Protein AF-A0A5C4IXS3-F1 (afdb_monomer_lite)

Foldseek 3Di:
DFLKWFFAALVRDGDDIQAAPWAWEFDPVDDNPDPVLNQWTWTWTHDVVDDIDTGITGVVSCVSRNHDYD

pLDDT: mean 80.31, std 11.08, range [47.12, 91.44]

Radius of gyration: 11.0 Å; chains: 1; bounding box: 30×30×25 Å

Organism: NCBI:txid2508997

Structure (mmCIF, N/CA/C/O backbone):
data_AF-A0A5C4IXS3-F1
#
_entry.id   AF-A0A5C4IXS3-F1
#
loop_
_atom_site.group_PDB
_atom_site.id
_atom_site.type_symbol
_atom_site.label_atom_id
_atom_site.label_alt_id
_atom_site.label_comp_id
_atom_site.label_asym_id
_atom_site.label_entity_id
_atom_site.label_seq_id
_atom_site.pdbx_PDB_ins_code
_atom_site.Cartn_x
_atom_site.Cartn_y
_atom_site.Cartn_z
_atom_site.occupancy
_atom_site.B_iso_or_equiv
_atom_site.auth_seq_id
_atom_site.auth_comp_id
_atom_site.auth_asym_id
_atom_site.auth_atom_id
_atom_site.pdbx_PDB_model_num
ATOM 1 N N . MET A 1 1 ? -21.640 -0.648 -5.106 1.00 47.12 1 MET A N 1
ATOM 2 C CA . MET A 1 1 ? -20.509 0.176 -5.587 1.00 47.12 1 MET A CA 1
ATOM 3 C C . MET A 1 1 ? -19.238 -0.541 -5.165 1.00 47.12 1 MET A C 1
ATOM 5 O O . MET A 1 1 ? -19.110 -0.806 -3.979 1.00 47.12 1 MET A O 1
ATOM 9 N N . ASN A 1 2 ? -18.367 -0.936 -6.099 1.00 51.94 2 ASN A N 1
ATOM 10 C CA . ASN A 1 2 ? -17.111 -1.615 -5.757 1.00 51.94 2 ASN A CA 1
ATOM 11 C C . ASN A 1 2 ? -16.106 -0.570 -5.259 1.00 51.94 2 ASN A C 1
ATOM 13 O O . ASN A 1 2 ? -15.506 0.139 -6.064 1.00 51.94 2 ASN A O 1
ATOM 17 N N . MET A 1 3 ? -15.971 -0.442 -3.940 1.00 66.00 3 MET A N 1
ATOM 18 C CA . MET A 1 3 ? -14.986 0.432 -3.299 1.00 66.00 3 MET A CA 1
ATOM 19 C C . MET A 1 3 ? -13.630 -0.283 -3.313 1.00 66.00 3 MET A C 1
ATOM 21 O O . MET A 1 3 ? -13.301 -1.010 -2.379 1.00 66.00 3 MET A O 1
ATOM 25 N N . LYS A 1 4 ? -12.889 -0.148 -4.420 1.00 78.44 4 LYS A N 1
ATOM 26 C CA . LYS A 1 4 ? -11.514 -0.647 -4.538 1.00 78.44 4 LYS A CA 1
ATOM 27 C C . LYS A 1 4 ? -10.549 0.459 -4.965 1.00 78.44 4 LYS A C 1
ATOM 29 O O . LYS A 1 4 ? -10.922 1.336 -5.749 1.00 78.44 4 LYS A O 1
ATOM 34 N N . GLY A 1 5 ? -9.326 0.416 -4.448 1.00 84.88 5 GLY A N 1
ATOM 35 C CA . GLY A 1 5 ? -8.217 1.285 -4.825 1.00 84.88 5 GLY A CA 1
ATOM 36 C C . GLY A 1 5 ? -7.112 0.503 -5.520 1.00 84.88 5 GLY A C 1
ATOM 37 O O . GLY A 1 5 ? -6.657 -0.502 -4.999 1.00 84.88 5 GLY A O 1
ATOM 38 N N . GLU A 1 6 ? -6.654 0.970 -6.674 1.00 89.44 6 GLU A N 1
ATOM 39 C CA . GLU A 1 6 ? -5.554 0.321 -7.395 1.00 89.44 6 GLU A CA 1
ATOM 40 C C . GLU A 1 6 ? -4.212 0.612 -6.711 1.00 89.44 6 GLU A C 1
ATOM 42 O O . GLU A 1 6 ? -3.920 1.751 -6.311 1.00 89.44 6 GLU A O 1
ATOM 47 N N . VAL A 1 7 ? -3.388 -0.425 -6.600 1.00 90.25 7 VAL A N 1
ATOM 48 C CA . VAL A 1 7 ? -2.033 -0.385 -6.062 1.00 90.25 7 VAL A CA 1
ATOM 49 C C . VAL A 1 7 ? -1.069 -0.392 -7.235 1.00 90.25 7 VAL A C 1
ATOM 51 O 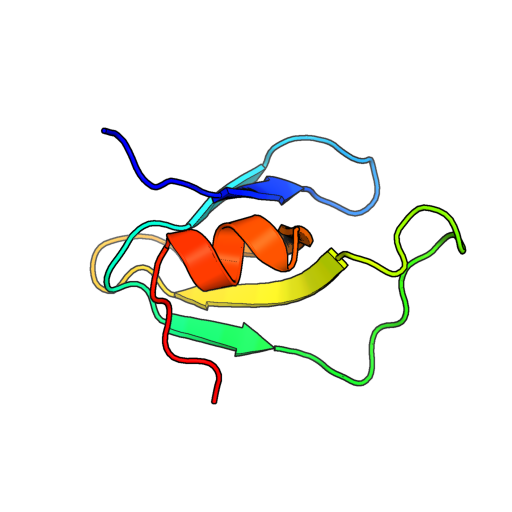O . VAL A 1 7 ? -0.977 -1.356 -7.987 1.00 90.25 7 VAL A O 1
ATOM 54 N N . LEU A 1 8 ? -0.319 0.696 -7.385 1.00 91.00 8 LEU A N 1
ATOM 55 C CA . LEU A 1 8 ? 0.597 0.889 -8.504 1.00 91.00 8 LEU A CA 1
ATOM 56 C C . LEU A 1 8 ? 2.051 0.730 -8.055 1.00 91.00 8 LEU A C 1
ATOM 58 O O . LEU A 1 8 ? 2.450 1.246 -7.012 1.00 91.00 8 LEU A O 1
ATOM 62 N N . ASN A 1 9 ? 2.893 0.080 -8.852 1.00 90.19 9 ASN A N 1
ATOM 63 C CA . ASN A 1 9 ? 4.337 0.070 -8.596 1.00 90.19 9 ASN A CA 1
ATOM 64 C C . ASN A 1 9 ? 5.016 1.387 -9.027 1.00 90.19 9 ASN A C 1
ATOM 66 O O . ASN A 1 9 ? 4.376 2.317 -9.519 1.00 90.19 9 ASN A O 1
ATOM 70 N N . ASP A 1 10 ? 6.337 1.479 -8.847 1.00 85.00 10 ASP A N 1
ATOM 71 C CA . ASP A 1 10 ? 7.122 2.669 -9.216 1.00 85.00 10 ASP A CA 1
ATOM 72 C C . ASP A 1 10 ? 7.097 2.973 -10.735 1.00 85.00 10 ASP A C 1
ATOM 74 O O . ASP A 1 10 ? 7.381 4.099 -11.134 1.00 85.00 10 ASP A O 1
ATOM 78 N N . ALA A 1 11 ? 6.712 2.004 -11.577 1.00 86.94 11 ALA A N 1
ATOM 79 C CA . ALA A 1 11 ? 6.502 2.174 -13.018 1.00 86.94 11 ALA A CA 1
ATOM 80 C C . ALA A 1 11 ? 5.035 2.491 -13.382 1.00 86.94 11 ALA A C 1
ATOM 82 O O . ALA A 1 11 ? 4.654 2.353 -14.542 1.00 86.94 11 ALA A O 1
ATOM 83 N N . GLU A 1 12 ? 4.208 2.858 -12.396 1.00 84.88 12 GLU A N 1
ATOM 84 C CA . GLU A 1 12 ? 2.769 3.131 -12.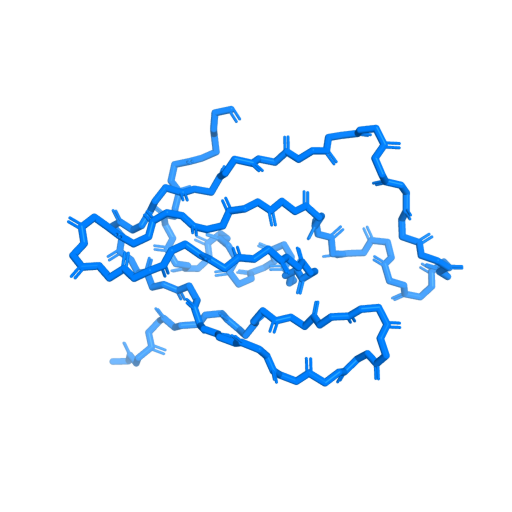536 1.00 84.88 12 GLU A CA 1
ATOM 85 C C . GLU A 1 12 ? 1.953 1.976 -13.132 1.00 84.88 12 GLU A C 1
ATOM 87 O O . GLU A 1 12 ? 0.882 2.186 -13.698 1.00 84.88 12 GLU A O 1
ATOM 92 N N . ARG A 1 13 ? 2.442 0.740 -12.990 1.00 88.56 13 ARG A N 1
ATOM 93 C CA . ARG A 1 13 ? 1.696 -0.457 -13.383 1.00 88.56 13 ARG A CA 1
ATOM 94 C C . ARG A 1 13 ? 0.915 -0.992 -12.198 1.00 88.56 13 ARG A C 1
ATOM 96 O O . ARG A 1 13 ? 1.454 -1.033 -11.091 1.00 88.56 13 ARG A O 1
ATOM 103 N N . ASP A 1 14 ? -0.308 -1.428 -12.469 1.00 91.19 14 ASP A N 1
ATOM 104 C CA . ASP A 1 14 ? -1.141 -2.136 -11.507 1.00 91.19 14 ASP A CA 1
ATOM 105 C C . ASP A 1 14 ? -0.446 -3.413 -11.023 1.00 91.19 14 ASP A C 1
ATOM 107 O O . ASP A 1 14 ? 0.112 -4.180 -11.816 1.00 91.19 14 ASP A O 1
ATOM 111 N N . VAL A 1 15 ? -0.407 -3.578 -9.705 1.00 90.56 15 VAL A N 1
ATOM 112 C CA . VAL A 1 15 ? 0.159 -4.750 -9.026 1.00 90.56 15 VAL A CA 1
ATOM 113 C C . VAL A 1 15 ? -0.807 -5.351 -8.010 1.00 90.56 15 VAL A C 1
ATOM 115 O O . VAL A 1 15 ? -0.449 -6.319 -7.343 1.00 90.56 15 VAL A O 1
ATOM 118 N N . GLY A 1 16 ? -2.008 -4.790 -7.872 1.00 89.31 16 GLY A N 1
ATOM 119 C CA . GLY A 1 16 ? -3.018 -5.277 -6.948 1.00 89.31 16 GLY A CA 1
ATOM 120 C C . GLY A 1 16 ? -4.073 -4.229 -6.631 1.00 89.31 16 GLY A C 1
ATOM 121 O O . GLY A 1 16 ? -3.995 -3.083 -7.056 1.00 89.31 16 GLY A O 1
ATOM 122 N N . ASP A 1 17 ? -5.039 -4.626 -5.814 1.00 87.75 17 ASP A N 1
ATOM 123 C CA . ASP A 1 17 ? -6.126 -3.773 -5.351 1.00 87.75 17 ASP A CA 1
ATOM 124 C C . ASP A 1 17 ? -6.125 -3.715 -3.811 1.00 87.75 17 ASP A C 1
ATOM 126 O O . ASP A 1 17 ? -5.716 -4.667 -3.148 1.00 87.75 17 ASP A O 1
ATOM 130 N N . VAL A 1 18 ? -6.618 -2.613 -3.244 1.00 84.31 18 VAL A N 1
ATOM 131 C CA . VAL A 1 18 ? -7.043 -2.493 -1.844 1.00 84.31 18 VAL A CA 1
ATOM 132 C C . VAL A 1 18 ? -8.562 -2.404 -1.795 1.00 84.31 18 VAL A C 1
ATOM 134 O O . VAL A 1 18 ? -9.165 -1.655 -2.568 1.00 84.31 18 VAL A O 1
ATOM 137 N N . VAL A 1 19 ? -9.193 -3.152 -0.897 1.00 85.12 19 VAL A N 1
ATOM 138 C CA . VAL A 1 19 ? -10.646 -3.126 -0.690 1.00 85.12 19 VAL A CA 1
ATOM 139 C C . VAL A 1 19 ? -10.996 -2.805 0.759 1.00 85.12 19 VAL A C 1
ATOM 141 O O . VAL A 1 19 ? -10.138 -2.699 1.638 1.00 85.12 19 VAL A O 1
ATOM 144 N N . ALA A 1 20 ? -12.290 -2.624 1.012 1.00 79.69 20 ALA A N 1
ATOM 145 C CA . ALA A 1 20 ? -12.777 -2.387 2.358 1.00 79.69 20 ALA A CA 1
ATOM 146 C C . ALA A 1 20 ? -12.509 -3.567 3.294 1.00 79.69 20 ALA A C 1
ATOM 148 O O . ALA A 1 20 ? -12.886 -4.700 3.006 1.00 79.69 20 ALA A O 1
ATOM 149 N N . GLY A 1 21 ? -11.886 -3.266 4.436 1.00 77.19 21 GLY A N 1
ATOM 150 C CA . GLY A 1 21 ? -11.479 -4.248 5.442 1.00 77.19 21 GLY A CA 1
ATOM 151 C C . GLY A 1 21 ? -10.008 -4.665 5.378 1.00 77.19 21 GLY A C 1
ATOM 152 O O . GLY A 1 21 ? -9.534 -5.277 6.334 1.00 77.19 21 GLY A O 1
ATOM 153 N N . ASP A 1 22 ? -9.275 -4.304 4.322 1.00 84.69 22 ASP A N 1
ATOM 154 C CA . ASP A 1 22 ? -7.828 -4.530 4.270 1.00 84.69 22 ASP A CA 1
ATOM 155 C C . ASP A 1 22 ? -7.088 -3.612 5.259 1.00 84.69 22 ASP A C 1
ATOM 157 O O . ASP A 1 22 ? -7.586 -2.550 5.653 1.00 84.69 22 ASP A O 1
ATOM 161 N N . GLU A 1 23 ? -5.877 -4.003 5.662 1.00 86.19 23 GLU A N 1
ATOM 162 C CA . GLU A 1 23 ? -4.981 -3.142 6.441 1.00 86.19 23 GLU A CA 1
ATOM 163 C C . GLU A 1 23 ? -3.943 -2.509 5.508 1.00 86.19 23 GLU A C 1
ATOM 165 O O . GLU A 1 23 ? -3.278 -3.209 4.745 1.00 86.19 23 GLU A O 1
ATOM 170 N N . PHE A 1 24 ? -3.780 -1.184 5.566 1.00 86.88 24 PHE A N 1
ATOM 171 C CA . PHE A 1 24 ? -2.742 -0.486 4.807 1.00 86.88 24 PHE A CA 1
ATOM 172 C C . PHE A 1 24 ? -1.688 0.087 5.743 1.00 86.88 24 PHE A C 1
ATOM 174 O O . PHE A 1 24 ? -1.914 1.059 6.465 1.00 86.88 24 PHE A O 1
ATOM 181 N N . LEU A 1 25 ? -0.502 -0.510 5.676 1.00 88.00 25 LEU A N 1
ATOM 182 C CA . LEU A 1 25 ? 0.675 -0.105 6.427 1.00 88.00 25 LEU A CA 1
ATOM 183 C C . LEU A 1 25 ? 1.413 0.975 5.642 1.00 88.00 25 LEU A C 1
ATOM 185 O O . LEU A 1 25 ? 2.213 0.695 4.740 1.00 88.00 25 LEU A O 1
ATOM 189 N N . ARG A 1 26 ? 1.121 2.236 5.966 1.00 87.44 26 ARG A N 1
ATOM 190 C CA . ARG A 1 26 ? 1.714 3.383 5.279 1.00 87.44 26 ARG A CA 1
ATOM 191 C C . ARG A 1 26 ? 3.190 3.524 5.645 1.00 87.44 26 ARG A C 1
ATOM 193 O O . ARG A 1 26 ? 3.549 3.723 6.800 1.00 87.44 26 ARG A O 1
ATOM 200 N N . ASN A 1 27 ? 4.049 3.587 4.633 1.00 87.75 27 ASN A N 1
ATOM 201 C CA . ASN A 1 27 ? 5.446 3.962 4.807 1.00 87.75 27 ASN A CA 1
ATOM 202 C C . ASN A 1 27 ? 5.625 5.460 4.519 1.00 87.75 27 ASN A C 1
ATOM 204 O O . ASN A 1 27 ? 5.688 5.904 3.371 1.00 87.75 27 ASN A O 1
ATOM 208 N N . SER A 1 28 ? 5.710 6.256 5.585 1.00 81.12 28 SER A N 1
ATOM 209 C CA . SER A 1 28 ? 5.877 7.712 5.516 1.00 81.12 28 SER A CA 1
ATOM 210 C C . SER A 1 28 ? 7.281 8.162 5.092 1.00 81.12 28 SER A C 1
ATOM 212 O O . SER A 1 28 ? 7.456 9.323 4.719 1.00 81.12 28 SER A O 1
ATOM 214 N N . SER A 1 29 ? 8.272 7.265 5.105 1.00 84.50 29 SER A N 1
ATOM 215 C CA . SER A 1 29 ? 9.643 7.565 4.685 1.00 84.50 29 SER A CA 1
ATOM 216 C C . SER A 1 29 ? 9.791 7.621 3.163 1.00 84.50 29 SER A C 1
ATOM 218 O O . SER A 1 29 ? 10.655 8.348 2.667 1.00 84.50 29 SER A O 1
ATOM 220 N N . LYS A 1 30 ? 8.950 6.902 2.402 1.00 83.25 30 LYS A N 1
ATOM 221 C CA . LYS A 1 30 ? 8.995 6.939 0.932 1.00 83.25 30 LYS A CA 1
ATOM 222 C C . LYS A 1 30 ? 8.202 8.139 0.412 1.00 83.25 30 LYS A C 1
ATOM 224 O O . LYS A 1 30 ? 6.999 8.269 0.632 1.00 83.25 30 LYS A O 1
ATOM 229 N N . LYS A 1 31 ? 8.894 9.033 -0.296 1.00 80.50 31 LYS A N 1
ATOM 230 C CA . LYS A 1 31 ? 8.287 10.205 -0.941 1.00 80.50 31 LYS A CA 1
ATOM 231 C C . LYS A 1 31 ? 7.852 9.858 -2.367 1.00 80.50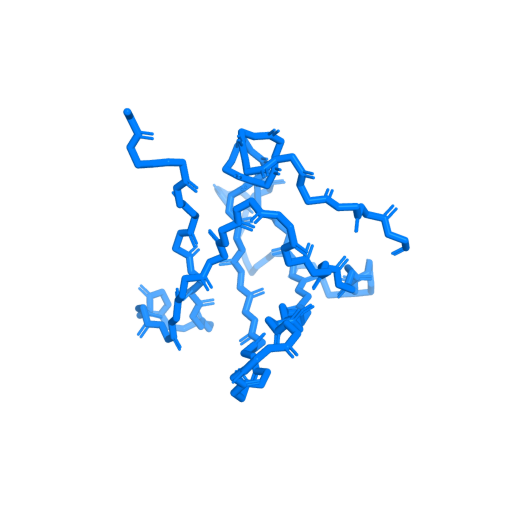 31 LYS A C 1
ATOM 233 O O . LYS A 1 31 ? 8.566 9.104 -3.028 1.00 80.50 31 LYS A O 1
ATOM 238 N N . PRO A 1 32 ? 6.712 10.387 -2.844 1.00 79.06 32 PRO A N 1
ATOM 239 C CA . PRO A 1 32 ? 6.284 10.175 -4.219 1.00 79.06 32 PRO A CA 1
ATOM 240 C C . PRO A 1 32 ? 7.354 10.674 -5.197 1.00 79.06 32 PRO A C 1
ATOM 242 O O . PRO A 1 32 ? 7.946 11.730 -4.953 1.00 79.06 32 PRO A O 1
ATOM 245 N N . PRO A 1 33 ? 7.612 9.936 -6.293 1.00 74.25 33 PRO A N 1
ATOM 246 C CA . PRO A 1 33 ? 8.719 10.234 -7.201 1.00 74.25 33 PRO A CA 1
ATOM 247 C C . PRO A 1 33 ? 8.516 11.549 -7.963 1.00 74.25 33 PRO A C 1
ATOM 249 O O . PRO A 1 33 ? 9.480 12.161 -8.413 1.00 74.25 33 PRO A O 1
ATOM 252 N N . THR A 1 34 ? 7.272 12.024 -8.074 1.00 78.75 34 THR A N 1
ATOM 253 C CA . THR A 1 34 ? 6.948 13.314 -8.689 1.00 78.75 34 THR A CA 1
ATOM 254 C C . THR A 1 34 ? 5.945 14.096 -7.842 1.00 78.75 34 THR A C 1
ATOM 256 O O . THR A 1 34 ? 5.136 13.533 -7.099 1.00 78.75 34 THR A O 1
ATOM 259 N N . ARG A 1 35 ? 5.953 15.430 -7.979 1.00 73.06 35 ARG A N 1
ATOM 260 C CA . ARG A 1 35 ? 5.004 16.323 -7.287 1.00 73.06 35 ARG A CA 1
ATOM 261 C C . ARG A 1 35 ? 3.551 16.057 -7.701 1.00 73.06 35 ARG A C 1
ATOM 263 O O . ARG A 1 35 ? 2.648 16.202 -6.877 1.00 73.06 35 ARG A O 1
ATOM 270 N N . ALA A 1 36 ? 3.347 15.609 -8.941 1.00 71.69 36 ALA A N 1
ATOM 271 C CA . ALA A 1 36 ? 2.053 15.178 -9.457 1.00 71.69 36 ALA A CA 1
ATOM 272 C C . ALA A 1 36 ? 1.505 13.940 -8.729 1.00 71.69 36 ALA A C 1
ATOM 274 O O . ALA A 1 36 ? 0.311 13.716 -8.786 1.00 71.69 36 ALA A O 1
ATOM 275 N N . LEU A 1 37 ? 2.331 13.175 -8.005 1.00 77.62 37 LEU A N 1
ATOM 276 C CA . LEU A 1 37 ? 1.910 12.007 -7.222 1.00 77.62 37 LEU A CA 1
ATOM 277 C C . LEU A 1 37 ? 1.837 12.285 -5.713 1.00 77.62 37 LEU A C 1
ATOM 279 O O . LEU A 1 37 ? 1.734 11.364 -4.906 1.00 77.62 37 LEU A O 1
ATOM 283 N N . SER A 1 38 ? 1.846 13.558 -5.308 1.00 77.12 38 SER A N 1
ATOM 284 C CA . SER A 1 38 ? 1.734 13.981 -3.899 1.00 77.12 38 SER A CA 1
ATOM 285 C C . SER A 1 38 ? 0.427 13.557 -3.213 1.00 77.12 38 SER A C 1
ATOM 287 O O . SER A 1 38 ? 0.362 13.501 -1.980 1.00 77.12 38 SER A O 1
ATOM 289 N N . TYR A 1 39 ? -0.599 13.214 -3.994 1.00 83.25 39 TYR A N 1
ATOM 290 C CA . TYR A 1 39 ? -1.864 12.651 -3.523 1.00 83.25 39 TYR A CA 1
ATOM 291 C C . TYR A 1 39 ? -1.838 11.122 -3.369 1.00 83.25 39 TYR A C 1
ATOM 293 O O . TYR A 1 39 ? -2.879 10.544 -3.074 1.00 83.25 39 TYR A O 1
ATOM 301 N N . ARG A 1 40 ? -0.693 10.450 -3.551 1.00 86.31 40 ARG A N 1
ATOM 302 C CA . ARG A 1 40 ? -0.549 9.010 -3.291 1.00 86.31 40 ARG A CA 1
ATOM 303 C C . ARG A 1 40 ? 0.154 8.743 -1.958 1.00 86.31 40 ARG A C 1
ATOM 305 O O . ARG A 1 40 ? 0.992 9.532 -1.514 1.00 86.31 40 ARG A O 1
ATOM 312 N N . TYR A 1 41 ? -0.179 7.625 -1.325 1.00 89.31 41 TYR A N 1
ATOM 313 C CA . TYR A 1 41 ? 0.600 7.031 -0.243 1.00 89.31 41 TYR A CA 1
ATOM 314 C C . TYR A 1 41 ? 1.339 5.806 -0.751 1.00 89.31 41 TYR A C 1
ATOM 316 O O . TYR A 1 41 ? 0.811 5.069 -1.575 1.00 89.31 41 TYR A O 1
ATOM 324 N N . PHE A 1 42 ? 2.551 5.602 -0.245 1.00 90.00 42 PHE A N 1
ATOM 325 C CA . PHE A 1 42 ? 3.263 4.347 -0.412 1.00 90.00 42 PHE A CA 1
ATOM 326 C C . PHE A 1 42 ? 3.086 3.502 0.836 1.00 90.00 42 PHE A C 1
ATOM 328 O O . PHE A 1 42 ? 3.184 4.015 1.955 1.00 90.00 42 PHE A O 1
ATOM 335 N N . GLY A 1 43 ? 2.852 2.217 0.648 1.00 90.50 43 GLY A N 1
ATOM 336 C CA . GLY A 1 43 ? 2.692 1.293 1.752 1.00 90.50 43 GLY A CA 1
ATOM 337 C C . GLY A 1 43 ? 2.415 -0.114 1.272 1.00 90.50 43 GLY A C 1
ATOM 338 O O . GLY A 1 43 ? 2.407 -0.391 0.070 1.00 90.50 43 GLY A O 1
ATOM 339 N N . THR A 1 44 ? 2.197 -0.985 2.242 1.00 90.88 44 THR A N 1
ATOM 340 C CA . THR A 1 44 ? 1.850 -2.382 2.011 1.00 9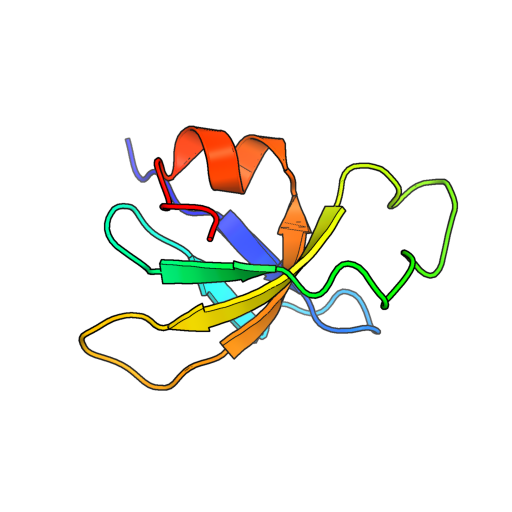0.88 44 THR A CA 1
ATOM 341 C C . THR A 1 44 ? 0.390 -2.585 2.373 1.00 90.88 44 THR A C 1
ATOM 343 O O . THR A 1 44 ? -0.032 -2.237 3.474 1.00 90.88 44 THR A O 1
ATOM 346 N N . VAL A 1 45 ? -0.377 -3.130 1.439 1.00 89.81 45 VAL A N 1
ATOM 347 C CA . VAL A 1 45 ? -1.726 -3.632 1.670 1.00 89.81 45 VAL A CA 1
ATOM 348 C C . VAL A 1 45 ? -1.594 -5.068 2.150 1.00 89.81 45 VAL A C 1
ATOM 350 O O . VAL A 1 45 ? -0.997 -5.900 1.467 1.00 89.81 45 VAL A O 1
ATOM 353 N N . ASN A 1 46 ? -2.153 -5.341 3.320 1.00 87.06 46 ASN A N 1
ATOM 354 C CA . ASN A 1 46 ? -2.342 -6.674 3.863 1.00 87.06 46 ASN A CA 1
ATOM 355 C C . ASN A 1 46 ? -3.824 -7.033 3.730 1.00 87.06 46 ASN A C 1
ATOM 357 O O . ASN A 1 46 ? -4.615 -6.701 4.621 1.00 87.06 46 ASN A O 1
ATOM 361 N N . PRO A 1 47 ? -4.214 -7.701 2.635 1.00 74.06 47 PRO A N 1
ATOM 362 C CA . PRO A 1 47 ? -5.525 -8.306 2.567 1.00 74.06 47 PRO A CA 1
ATOM 363 C C . PRO A 1 47 ? -5.511 -9.503 3.513 1.00 74.06 47 PRO A C 1
ATOM 365 O O . PRO A 1 47 ? -4.720 -10.424 3.340 1.00 74.06 47 PRO A O 1
ATOM 368 N N . GLY A 1 48 ? -6.372 -9.522 4.531 1.00 71.31 48 GLY A N 1
ATOM 369 C CA . GLY A 1 48 ? -6.370 -10.571 5.567 1.00 71.31 48 GLY A CA 1
ATOM 370 C C . GLY A 1 48 ? -6.599 -12.009 5.058 1.00 71.31 48 GLY A C 1
ATOM 371 O O . GLY A 1 48 ? -6.643 -12.940 5.856 1.00 71.31 48 GLY A O 1
ATOM 372 N N . THR A 1 49 ? -6.772 -12.192 3.746 1.00 66.50 49 THR A N 1
ATOM 373 C CA . THR A 1 49 ? -7.091 -13.452 3.062 1.00 66.50 49 THR A CA 1
ATOM 374 C C . THR A 1 49 ? -6.186 -13.766 1.861 1.00 66.50 49 THR A C 1
ATOM 376 O O . THR A 1 49 ? -6.336 -14.837 1.278 1.00 66.50 49 THR A O 1
ATOM 379 N N . SER A 1 50 ? -5.264 -12.873 1.4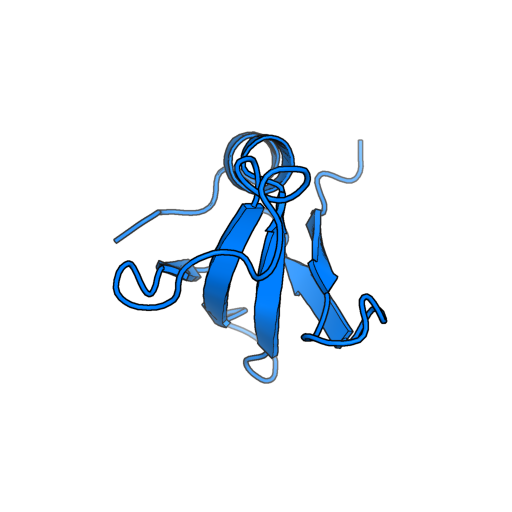78 1.00 73.12 50 SER A N 1
ATOM 380 C CA . SER A 1 50 ? -4.466 -12.989 0.246 1.00 73.12 50 SER A CA 1
ATOM 381 C C . SER A 1 50 ? -3.019 -12.530 0.457 1.00 73.12 50 SER A C 1
ATOM 383 O O . SER A 1 50 ? -2.658 -12.070 1.539 1.00 73.12 50 SER A O 1
ATOM 385 N N . GLU A 1 51 ? -2.176 -12.659 -0.567 1.00 81.38 51 GLU A N 1
ATOM 386 C CA . GLU A 1 51 ? -0.800 -12.158 -0.505 1.00 81.38 51 GLU A CA 1
ATOM 387 C C . GLU A 1 51 ? -0.760 -10.628 -0.395 1.00 81.38 51 GLU A C 1
ATOM 389 O O . GLU A 1 51 ? -1.516 -9.908 -1.050 1.00 81.38 51 GLU A O 1
ATOM 394 N N . SER A 1 52 ? 0.150 -10.131 0.440 1.00 87.81 52 SER A N 1
ATOM 395 C CA . SER A 1 52 ? 0.370 -8.702 0.626 1.00 87.81 52 SER A CA 1
ATOM 396 C C . SER A 1 52 ? 0.958 -8.057 -0.625 1.00 87.81 52 SER A C 1
ATOM 398 O O . SER A 1 52 ? 1.910 -8.569 -1.215 1.00 87.81 52 SER A O 1
ATOM 400 N N . VAL A 1 53 ? 0.469 -6.870 -0.979 1.00 90.81 53 VAL A N 1
ATOM 401 C CA . VAL A 1 53 ? 0.975 -6.089 -2.118 1.00 90.81 53 VAL A CA 1
ATOM 402 C C . VAL A 1 53 ? 1.541 -4.758 -1.642 1.00 90.81 53 VAL A C 1
ATOM 404 O O . VAL A 1 53 ? 0.995 -4.118 -0.750 1.00 9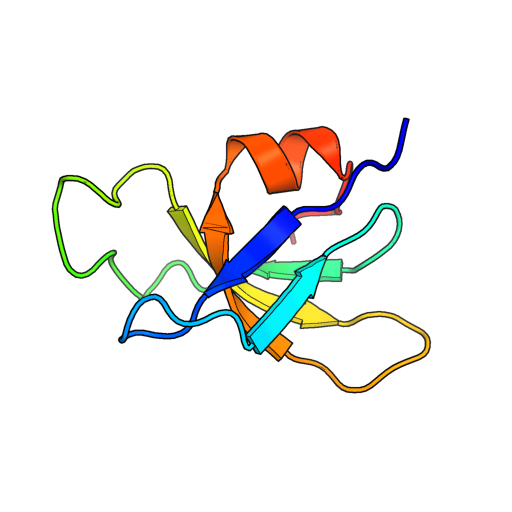0.81 53 VAL A O 1
ATOM 407 N N . THR A 1 54 ? 2.663 -4.320 -2.212 1.00 91.12 54 THR A N 1
ATOM 408 C CA . THR A 1 54 ? 3.309 -3.051 -1.836 1.00 91.12 54 THR A CA 1
ATOM 409 C C . THR A 1 54 ? 3.346 -2.103 -3.021 1.00 91.12 54 THR A C 1
ATOM 411 O O . THR A 1 54 ? 3.829 -2.463 -4.094 1.00 91.12 54 THR A O 1
ATOM 414 N N . GLY A 1 55 ? 2.889 -0.869 -2.820 1.00 91.44 55 GLY A N 1
ATOM 415 C CA . GLY A 1 55 ? 2.868 0.121 -3.886 1.00 91.44 55 GLY A CA 1
ATOM 416 C C . GLY A 1 55 ? 2.278 1.467 -3.488 1.00 91.44 55 GLY A C 1
ATOM 417 O O . GLY A 1 55 ? 2.116 1.797 -2.313 1.00 91.44 55 GLY A O 1
ATOM 418 N N . TRP A 1 56 ? 2.013 2.264 -4.515 1.00 91.19 56 TRP A N 1
ATOM 419 C CA . TRP A 1 56 ? 1.417 3.585 -4.460 1.00 91.19 56 TRP A CA 1
ATOM 420 C C . TRP A 1 56 ? -0.089 3.495 -4.643 1.00 91.19 56 TRP A C 1
ATOM 422 O O . TRP A 1 56 ? -0.558 2.982 -5.654 1.00 91.19 56 TRP A O 1
ATOM 432 N N . ILE A 1 57 ? -0.837 4.088 -3.721 1.00 89.19 57 ILE A N 1
ATOM 433 C CA . ILE A 1 57 ? -2.299 4.131 -3.767 1.00 89.19 57 ILE A CA 1
ATOM 434 C C . ILE A 1 57 ? -2.745 5.577 -3.640 1.00 89.19 57 ILE A C 1
ATOM 436 O O . ILE A 1 57 ? -2.151 6.357 -2.891 1.00 89.19 57 ILE A O 1
ATOM 440 N N . LYS A 1 58 ? -3.788 5.968 -4.373 1.00 87.88 58 LYS A N 1
ATOM 441 C CA . LYS A 1 58 ? -4.380 7.302 -4.221 1.00 87.88 58 LYS A CA 1
ATOM 442 C C . LYS A 1 58 ? -5.017 7.436 -2.837 1.00 87.88 58 LYS A C 1
ATOM 444 O O . LYS A 1 58 ? -5.779 6.567 -2.430 1.00 87.88 58 LYS A O 1
ATOM 449 N N . LYS A 1 59 ? -4.747 8.546 -2.144 1.00 85.94 59 LYS A N 1
ATOM 450 C CA . LYS A 1 59 ? -5.305 8.837 -0.810 1.00 85.94 59 LYS A CA 1
ATOM 451 C C . LYS A 1 59 ? -6.828 8.737 -0.793 1.00 85.94 59 LYS A C 1
ATOM 453 O O . LYS A 1 59 ? -7.364 8.006 0.020 1.00 85.94 59 LYS A O 1
ATOM 458 N N . GLU A 1 60 ? -7.482 9.355 -1.778 1.00 83.31 60 GLU A N 1
ATOM 459 C CA . GLU A 1 60 ? -8.942 9.305 -1.943 1.00 83.31 60 GLU A CA 1
ATOM 460 C C . GLU A 1 60 ? -9.483 7.868 -2.003 1.00 83.31 60 GLU A C 1
ATOM 462 O O . GLU A 1 60 ? -10.543 7.588 -1.465 1.00 83.31 60 GLU A O 1
ATOM 467 N N . LYS A 1 61 ? -8.730 6.934 -2.602 1.00 81.69 61 LYS A N 1
ATOM 468 C CA . LYS A 1 61 ? -9.134 5.530 -2.719 1.00 81.69 61 LYS A CA 1
ATOM 469 C C . LYS A 1 61 ? -8.925 4.739 -1.437 1.00 81.69 61 LYS A C 1
ATOM 471 O O . LYS A 1 61 ? -9.703 3.832 -1.175 1.00 81.69 61 LYS A O 1
ATOM 476 N N . LEU A 1 62 ? -7.919 5.091 -0.639 1.00 78.38 62 LEU A N 1
ATOM 477 C CA . LEU A 1 62 ? -7.754 4.552 0.713 1.00 78.38 62 LEU A CA 1
ATOM 478 C C . LEU A 1 62 ? -8.869 5.039 1.645 1.00 78.38 62 LEU A C 1
ATOM 480 O O . LEU A 1 62 ? -9.424 4.238 2.394 1.00 78.38 62 LEU A O 1
ATOM 484 N N . ASP A 1 63 ? -9.228 6.324 1.554 1.00 74.69 63 ASP A N 1
ATOM 485 C CA . ASP A 1 63 ? -10.337 6.904 2.319 1.00 74.69 63 ASP A CA 1
ATOM 486 C C . ASP A 1 63 ? -11.682 6.267 1.915 1.00 74.69 63 ASP A C 1
ATOM 488 O O . ASP A 1 63 ? -12.468 5.880 2.777 1.00 74.69 63 ASP A O 1
ATOM 492 N N . GLU A 1 64 ? -11.927 6.082 0.610 1.00 69.19 64 GLU A N 1
ATOM 493 C CA . GLU A 1 64 ? -13.127 5.409 0.084 1.00 69.19 64 GLU A CA 1
ATOM 494 C C . GLU A 1 64 ? -13.188 3.916 0.426 1.00 69.19 64 GLU A C 1
ATOM 496 O O . GLU A 1 64 ? -14.277 3.384 0.640 1.00 69.19 64 GLU A O 1
ATOM 501 N N . ALA A 1 65 ? -12.045 3.227 0.478 1.00 63.62 65 ALA A N 1
ATOM 502 C CA . ALA A 1 65 ? -11.988 1.835 0.904 1.00 63.62 65 ALA A CA 1
ATOM 503 C C . ALA A 1 65 ? -12.232 1.687 2.418 1.00 63.62 65 ALA A C 1
ATOM 505 O O . ALA A 1 65 ? -12.537 0.594 2.874 1.00 63.62 65 ALA A O 1
ATOM 506 N N . GLY A 1 66 ? -12.152 2.750 3.227 1.00 56.00 66 GLY A N 1
ATOM 507 C CA . GLY A 1 66 ? -12.350 2.643 4.680 1.00 56.00 66 GLY A CA 1
ATOM 508 C C . GLY A 1 66 ? -11.256 1.818 5.370 1.00 56.00 66 GLY A C 1
ATOM 509 O O . GLY A 1 66 ? -11.491 1.172 6.391 1.00 56.00 66 GLY A O 1
ATOM 510 N N . THR A 1 67 ? -10.064 1.801 4.781 1.00 58.12 67 THR A N 1
ATOM 511 C CA . THR A 1 67 ? -8.905 1.042 5.248 1.00 58.12 67 THR A CA 1
ATOM 512 C C . THR A 1 67 ? -8.333 1.685 6.516 1.00 58.12 67 THR A C 1
ATOM 514 O O . THR A 1 67 ? -8.110 2.897 6.564 1.00 58.12 67 THR A O 1
ATOM 517 N N . ILE A 1 68 ? -8.060 0.892 7.558 1.00 57.28 68 ILE A N 1
ATOM 518 C CA . ILE A 1 68 ? -7.448 1.403 8.794 1.00 57.28 68 ILE A CA 1
ATOM 519 C C . ILE A 1 68 ? -5.998 1.804 8.482 1.00 57.28 68 ILE A C 1
ATOM 521 O O . ILE A 1 68 ? -5.153 0.944 8.243 1.00 57.28 68 ILE A O 1
ATOM 525 N N . CYS A 1 69 ? -5.698 3.105 8.494 1.00 54.66 69 CYS A N 1
ATOM 526 C CA . CYS A 1 69 ? -4.318 3.594 8.486 1.00 54.66 69 CYS A CA 1
ATOM 527 C C . CYS A 1 69 ? -3.746 3.499 9.906 1.00 54.66 69 CYS A C 1
ATOM 529 O O . CYS A 1 69 ? -4.170 4.252 10.786 1.00 54.66 69 CYS A O 1
ATOM 531 N N . LYS A 1 70 ? -2.787 2.593 10.116 1.00 54.25 70 LYS A N 1
ATOM 532 C CA . LYS A 1 70 ? -1.935 2.552 11.314 1.00 54.25 70 LYS A CA 1
ATOM 533 C C . LYS A 1 70 ? -0.535 3.069 11.005 1.00 54.25 70 LYS A C 1
ATOM 535 O O . LYS A 1 70 ? -0.079 2.895 9.851 1.00 54.25 70 LYS A O 1
#

Secondary structure (DSSP, 8-state):
---EEEEE-TTS-EEEEEETT-EEEE-TTSPPSSGGGTTEEEEEEE-TTS--EEEEEEHHHHHHHT-EE-

Sequence (70 aa):
MNMKGEVLNDAERDVGDVVAGDEFLRNSSKKPPTRALSYRYFGTVNPGTSESVTGWIKKEKLDEAGTICK